Protein AF-A0A6L2NQV6-F1 (afdb_monomer_lite)

pLDDT: mean 78.34, std 27.39, range [23.05, 98.25]

Secondary structure (DSSP, 8-state):
-------------PPPPPPP----------TTSTTS-STTSB------SHHHHHHHHHHHHHHHTT--SEEEEEEEETTEEEEEEEEEBS-SS--PBP-TT-----GGGHHHHHHHHHHHHHHTTS--TTS-GGGT-GGGGTTTTTT--

InterPro domains:
  IPR001466 Beta-lactamase-related [PF00144] (57-148)
  IPR012338 Beta-lactamase/transpeptidase-like [G3DSA:3.40.710.10] (53-149)
  IPR012338 Beta-lactamase/transpeptidase-like [SSF56601] (48-148)
  IPR052907 Beta-lactamase/esterase domain-containing protein [PTHR43319] (39-149)

Radius of gyration: 30.97 Å; chains: 1; b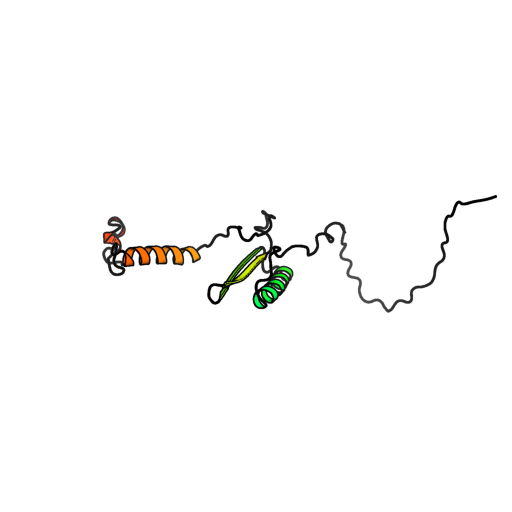ounding box: 79×47×85 Å

Foldseek 3Di:
DDDDDDDDDDDDDDDDDDDDDDDDDDDDPDPPVCVVPDPPQKDDDDQQAPVQVVVVVVVVVCVVVVNDAWDFDWDDDPNDTNHTITGHAPDPVGRHGTDSPDDDPPPCVCVVVVVVVVVVCVVVVVDPPQDQPCVVVVVCCPPPRVRHD

Sequence (149 aa):
MSDGQLPRNQHKLYLTAPKKDKLVNIEYSNMSDEVVSNAKWVYDNPINSDVDAKLRSFLVELRNDEKILGIQVAAYKDGKVIIDTAAGVLGKDDRRPVQPSSLFPLFSVTKGVTAGMVHWLADKGKLKLDENVANFWPEFGTNGKEQVK

Organism: Tanacetum cinerariifolium (NCBI:txid118510)

Structure (mmCIF, N/CA/C/O backbone):
data_AF-A0A6L2NQV6-F1
#
_entry.id   AF-A0A6L2NQV6-F1
#
loop_
_atom_site.group_PDB
_atom_site.id
_atom_site.type_symbol
_atom_site.label_atom_id
_atom_site.label_alt_id
_atom_site.label_comp_id
_atom_site.label_asym_id
_atom_site.label_entity_id
_atom_site.label_seq_id
_atom_site.pdbx_PDB_ins_code
_atom_site.Cartn_x
_atom_site.Cartn_y
_atom_site.Cartn_z
_atom_site.occupancy
_atom_site.B_iso_or_equiv
_atom_site.auth_seq_id
_atom_site.auth_comp_id
_atom_site.auth_asym_id
_atom_site.auth_atom_id
_atom_site.pdbx_PDB_model_num
ATOM 1 N N . MET A 1 1 ? 58.619 -20.917 -53.903 1.00 42.69 1 MET A N 1
ATOM 2 C CA . MET A 1 1 ? 57.319 -21.310 -53.319 1.00 42.69 1 MET A CA 1
ATOM 3 C C . MET A 1 1 ? 57.459 -21.061 -51.817 1.00 42.69 1 MET A C 1
ATOM 5 O O . MET A 1 1 ? 58.050 -21.892 -51.154 1.00 42.69 1 MET A O 1
ATOM 9 N N . SER A 1 2 ? 57.336 -19.847 -51.268 1.00 33.19 2 SER A N 1
ATOM 10 C CA . SER A 1 2 ? 56.223 -18.875 -51.245 1.00 33.19 2 SER A CA 1
ATOM 11 C C . SER A 1 2 ? 54.905 -19.483 -50.782 1.00 33.19 2 SER A C 1
ATOM 13 O O . SER A 1 2 ? 54.260 -20.129 -51.597 1.00 33.19 2 SER A O 1
ATOM 15 N N . ASP A 1 3 ? 54.564 -19.297 -49.504 1.00 34.28 3 ASP A N 1
ATOM 16 C CA . ASP A 1 3 ? 53.345 -18.625 -49.000 1.00 34.28 3 ASP A CA 1
ATOM 17 C C . ASP A 1 3 ? 53.304 -18.767 -47.462 1.00 34.28 3 ASP A C 1
ATOM 19 O O . ASP A 1 3 ? 53.755 -19.772 -46.928 1.00 34.28 3 ASP A O 1
ATOM 23 N N . GLY A 1 4 ? 52.819 -17.834 -46.647 1.00 34.41 4 GLY A N 1
ATOM 24 C CA . GLY A 1 4 ? 52.232 -16.531 -46.913 1.00 34.41 4 GLY A CA 1
ATOM 25 C C . GLY A 1 4 ? 52.190 -15.766 -45.587 1.00 34.41 4 GLY A C 1
ATOM 26 O O . GLY A 1 4 ? 51.616 -16.221 -44.599 1.00 34.41 4 GLY A O 1
ATOM 27 N N . GLN A 1 5 ? 52.849 -14.613 -45.555 1.00 35.22 5 GLN A N 1
ATOM 28 C CA . GLN A 1 5 ? 52.854 -13.677 -44.438 1.00 35.22 5 GLN A CA 1
ATOM 29 C C . GLN A 1 5 ? 52.283 -12.374 -44.995 1.00 35.22 5 GLN A C 1
ATOM 31 O O . GLN A 1 5 ? 52.914 -11.734 -45.830 1.00 35.22 5 GLN A O 1
ATOM 36 N N . LEU A 1 6 ? 51.075 -11.994 -44.582 1.00 37.09 6 LEU A N 1
ATOM 37 C CA . LEU A 1 6 ? 50.494 -10.701 -44.944 1.00 37.09 6 LEU A CA 1
ATOM 38 C C . LEU A 1 6 ? 50.608 -9.747 -43.759 1.00 37.09 6 LEU A C 1
ATOM 40 O O . LEU A 1 6 ? 50.101 -10.045 -42.675 1.00 37.09 6 LEU A O 1
ATOM 44 N N . PRO A 1 7 ? 51.203 -8.563 -43.971 1.00 41.94 7 PRO A N 1
ATOM 45 C CA . PRO A 1 7 ? 50.667 -7.394 -43.300 1.00 41.94 7 PRO A CA 1
ATOM 46 C C . PRO A 1 7 ? 50.564 -6.146 -44.191 1.00 41.94 7 PRO A C 1
ATOM 48 O O . PRO A 1 7 ? 51.407 -5.870 -45.035 1.00 41.94 7 PRO A O 1
ATOM 51 N N . ARG A 1 8 ? 49.565 -5.334 -43.814 1.00 32.25 8 ARG A N 1
ATOM 52 C CA . ARG A 1 8 ? 49.466 -3.867 -43.926 1.00 32.25 8 ARG A CA 1
ATOM 53 C C . ARG A 1 8 ? 49.362 -3.252 -45.325 1.00 32.25 8 ARG A C 1
ATOM 55 O O . ARG A 1 8 ? 50.361 -2.916 -45.942 1.00 32.25 8 ARG A O 1
ATOM 62 N N . ASN A 1 9 ? 48.135 -2.855 -45.661 1.00 31.17 9 ASN A N 1
ATOM 63 C CA . ASN A 1 9 ? 47.888 -1.646 -46.445 1.00 31.17 9 ASN A CA 1
ATOM 64 C C . ASN A 1 9 ? 47.305 -0.555 -45.534 1.00 31.17 9 ASN A C 1
ATOM 66 O O . ASN A 1 9 ? 46.203 -0.689 -45.006 1.00 31.17 9 ASN A O 1
ATOM 70 N N . GLN A 1 10 ? 48.056 0.533 -45.359 1.00 41.41 10 GLN A N 1
ATOM 71 C CA . GLN A 1 10 ? 47.485 1.866 -45.156 1.00 41.41 10 GLN A CA 1
ATOM 72 C C . GLN A 1 10 ? 47.113 2.415 -46.539 1.00 41.41 10 GLN A C 1
ATOM 74 O O . GLN A 1 10 ? 47.838 2.116 -47.473 1.00 41.41 10 GLN A O 1
ATOM 79 N N . HIS A 1 11 ? 46.047 3.214 -46.671 1.00 30.39 11 HIS A N 1
ATOM 80 C CA . HIS A 1 11 ? 46.049 4.510 -47.377 1.00 30.39 11 HIS A CA 1
ATOM 81 C C . HIS A 1 11 ? 44.683 5.220 -47.236 1.00 30.39 11 HIS A C 1
ATOM 83 O O . HIS A 1 11 ? 43.620 4.613 -47.317 1.00 30.39 11 HIS A O 1
ATOM 89 N N . LYS A 1 12 ? 44.774 6.527 -46.957 1.00 36.50 12 LYS A N 1
ATOM 90 C CA . LYS A 1 12 ? 43.736 7.535 -46.662 1.00 36.50 12 LYS A CA 1
ATOM 91 C C . LYS A 1 12 ? 42.755 7.782 -47.815 1.00 36.50 12 LYS A C 1
ATOM 93 O O . LYS A 1 12 ? 43.201 7.829 -48.952 1.00 36.50 12 LYS A O 1
ATOM 98 N N . LEU A 1 13 ? 41.516 8.185 -47.505 1.00 26.69 13 LEU A N 1
ATOM 99 C CA . LEU A 1 13 ? 40.764 9.167 -48.305 1.00 26.69 13 LEU A CA 1
ATOM 100 C C . LEU A 1 13 ? 39.681 9.878 -47.462 1.00 26.69 13 LEU A C 1
ATOM 102 O O . LEU A 1 13 ? 39.339 9.436 -46.372 1.00 26.69 13 LEU A O 1
ATOM 106 N N . TYR A 1 14 ? 39.269 11.055 -47.925 1.00 26.72 14 TYR A N 1
ATOM 107 C CA . TYR A 1 14 ? 39.026 12.270 -47.145 1.00 26.72 14 TYR A CA 1
ATOM 108 C C . TYR A 1 14 ? 37.601 12.437 -46.591 1.00 26.72 14 TYR A C 1
ATOM 110 O O . TYR A 1 14 ? 36.617 12.091 -47.235 1.00 26.72 14 TYR A O 1
ATOM 118 N N . LEU A 1 15 ? 37.520 13.075 -45.418 1.00 26.84 15 LEU A N 1
ATOM 119 C CA . LEU A 1 15 ? 36.306 13.614 -44.804 1.00 26.84 15 LEU A CA 1
ATOM 120 C C . LEU A 1 15 ? 35.864 14.903 -45.518 1.00 26.84 15 LEU A C 1
ATOM 122 O O . LEU A 1 15 ? 36.661 15.830 -45.672 1.00 26.84 15 LEU A O 1
ATOM 126 N N . THR A 1 16 ? 34.577 15.009 -45.850 1.00 26.98 16 THR A N 1
ATOM 127 C CA . THR A 1 16 ? 33.893 16.297 -46.032 1.00 26.98 16 THR A CA 1
ATOM 128 C C . THR A 1 16 ? 33.087 16.579 -44.768 1.00 26.98 16 THR A C 1
ATOM 130 O O . THR A 1 16 ? 32.179 15.829 -44.424 1.00 26.98 16 THR A O 1
ATOM 133 N N . ALA A 1 17 ? 33.442 17.649 -44.059 1.00 31.31 17 ALA A N 1
ATOM 134 C CA . ALA A 1 17 ? 32.722 18.135 -42.886 1.00 31.31 17 ALA A CA 1
ATOM 135 C C . ALA A 1 17 ? 31.625 19.136 -43.290 1.00 31.31 17 ALA A C 1
ATOM 137 O O . ALA A 1 17 ? 31.888 19.992 -44.139 1.00 31.31 17 ALA A O 1
ATOM 138 N N . PRO A 1 18 ? 30.458 19.156 -42.624 1.00 28.97 18 PRO A N 1
ATOM 139 C CA . PRO A 1 18 ? 29.723 20.385 -42.399 1.00 28.97 18 PRO A CA 1
ATOM 140 C C . PRO A 1 18 ? 30.150 21.055 -41.081 1.00 28.97 18 PRO A C 1
ATOM 142 O O . PRO A 1 18 ? 30.705 20.443 -40.172 1.00 28.97 18 PRO A O 1
ATOM 145 N N . LYS A 1 19 ? 29.936 22.370 -41.068 1.00 32.19 19 LYS A N 1
ATOM 146 C CA . LYS A 1 19 ? 30.465 23.412 -40.181 1.00 32.19 19 LYS A CA 1
ATOM 147 C C . LYS A 1 19 ? 30.342 23.169 -38.670 1.00 32.19 19 LYS A C 1
ATOM 149 O O . LYS A 1 19 ? 29.340 22.675 -38.169 1.00 32.19 19 LYS A O 1
ATOM 154 N N . LYS A 1 20 ? 31.374 23.673 -37.980 1.00 34.72 20 LYS A N 1
ATOM 155 C CA . LYS A 1 20 ? 31.441 23.995 -36.549 1.00 34.72 20 LYS A CA 1
ATOM 156 C C . LYS A 1 20 ? 30.230 24.818 -36.108 1.00 34.72 20 LYS A C 1
ATOM 158 O O . LYS A 1 20 ? 29.960 25.827 -36.747 1.00 34.72 20 LYS A O 1
ATOM 163 N N . ASP A 1 21 ? 29.665 24.481 -34.953 1.00 32.28 21 ASP A N 1
ATOM 164 C CA . ASP A 1 21 ? 29.328 25.484 -33.945 1.00 32.28 21 ASP A CA 1
ATOM 165 C C . ASP A 1 21 ? 29.376 24.895 -32.524 1.00 32.28 21 ASP A C 1
ATOM 167 O O . ASP A 1 21 ? 28.774 23.870 -32.229 1.00 32.28 21 ASP A O 1
ATOM 171 N N . LYS A 1 22 ? 30.147 25.596 -31.680 1.00 29.97 22 LYS A N 1
ATOM 172 C CA . LYS A 1 22 ? 30.272 25.548 -30.210 1.00 29.97 22 LYS A CA 1
ATOM 173 C C . LYS A 1 22 ? 30.606 24.207 -29.538 1.00 29.97 22 LYS A C 1
ATOM 175 O O . LYS A 1 22 ? 29.75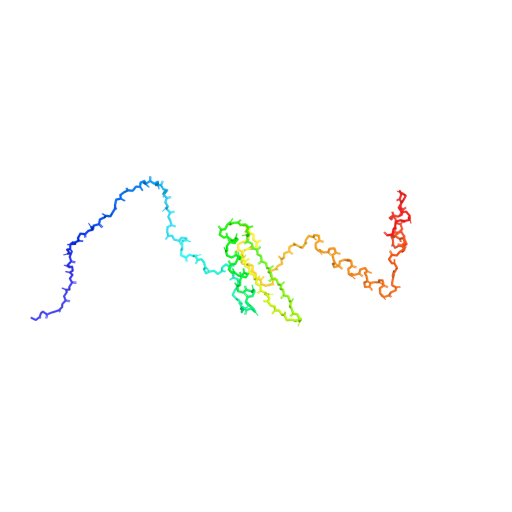0 23.425 -29.150 1.00 29.97 22 LYS A O 1
ATOM 180 N N . LEU A 1 23 ? 31.902 24.061 -29.260 1.00 24.70 23 LEU A N 1
ATOM 181 C CA . LEU A 1 23 ? 32.439 23.187 -28.221 1.00 24.70 23 LEU A CA 1
ATOM 182 C C . LEU A 1 23 ? 32.006 23.704 -26.840 1.00 24.70 23 LEU A C 1
ATOM 184 O O . LEU A 1 23 ? 32.357 24.822 -26.463 1.00 24.70 23 LEU A O 1
ATOM 188 N N . VAL A 1 24 ? 31.306 22.870 -26.077 1.00 28.41 24 VAL A N 1
ATOM 189 C CA . VAL A 1 24 ? 31.365 22.894 -24.613 1.00 28.41 24 VAL A CA 1
ATOM 190 C C . VAL A 1 24 ? 32.014 21.572 -24.226 1.00 28.41 24 VAL A C 1
ATOM 192 O O . VAL A 1 24 ? 31.409 20.514 -24.375 1.00 28.41 24 VAL A O 1
ATOM 195 N N . ASN A 1 25 ? 33.286 21.625 -23.833 1.00 23.05 25 ASN A N 1
ATOM 196 C CA . ASN A 1 25 ? 34.012 20.460 -23.343 1.00 23.05 25 ASN A CA 1
ATOM 197 C C . ASN A 1 25 ? 33.484 20.130 -21.945 1.00 23.05 25 ASN A C 1
ATOM 199 O O . ASN A 1 25 ? 33.784 20.845 -20.992 1.00 23.05 25 ASN A O 1
ATOM 203 N N . ILE A 1 26 ? 32.709 19.058 -21.829 1.00 30.69 26 ILE A N 1
ATOM 204 C CA . ILE A 1 26 ? 32.564 18.334 -20.569 1.00 30.69 26 ILE A CA 1
ATOM 205 C C . ILE A 1 26 ? 33.446 17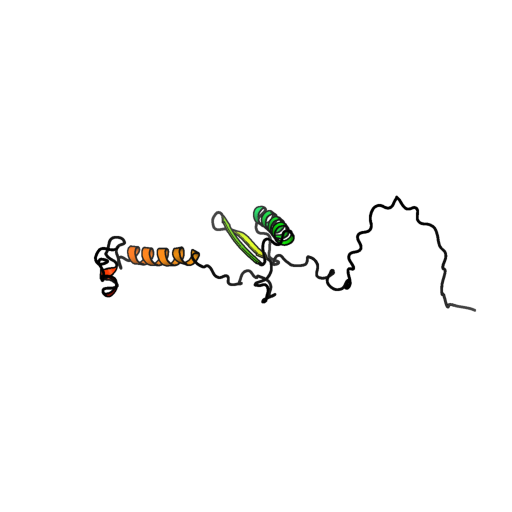.100 -20.730 1.00 30.69 26 ILE A C 1
ATOM 207 O O . ILE A 1 26 ? 33.239 16.294 -21.637 1.00 30.69 26 ILE A O 1
ATOM 211 N N . GLU A 1 27 ? 34.498 17.011 -19.923 1.00 23.95 27 GLU A N 1
ATOM 212 C CA . GLU A 1 27 ? 35.350 15.828 -19.859 1.00 23.95 27 GLU A CA 1
ATOM 213 C C . GLU A 1 27 ? 34.517 14.651 -19.332 1.00 23.95 27 GLU A C 1
ATOM 215 O O . GLU A 1 27 ? 34.158 14.612 -18.158 1.00 23.95 27 GLU A O 1
ATOM 220 N N . TYR A 1 28 ? 34.197 13.695 -20.204 1.00 28.19 28 TYR A N 1
ATOM 221 C CA . TYR A 1 28 ? 33.614 12.410 -19.823 1.00 28.19 28 TYR A CA 1
ATOM 222 C C . TYR A 1 28 ? 34.736 11.376 -19.749 1.00 28.19 28 TYR A C 1
ATOM 224 O O . TYR A 1 28 ? 35.066 10.711 -20.731 1.00 28.19 28 TYR A O 1
ATOM 232 N N . SER A 1 29 ? 35.371 11.270 -18.584 1.00 29.52 29 SER A N 1
ATOM 233 C CA . SER A 1 29 ? 36.251 10.149 -18.273 1.00 29.52 29 SER A CA 1
ATOM 234 C C . SER A 1 29 ? 35.429 8.986 -17.700 1.00 29.52 29 SER A C 1
ATOM 236 O O . SER A 1 29 ? 34.778 9.124 -16.669 1.00 29.52 29 SER A O 1
ATOM 238 N N . ASN A 1 30 ? 35.528 7.840 -18.392 1.00 31.23 30 ASN A N 1
ATOM 239 C CA . ASN A 1 30 ? 35.137 6.462 -18.028 1.00 31.23 30 ASN A CA 1
ATOM 240 C C . ASN A 1 30 ? 33.912 5.865 -18.758 1.00 31.23 30 ASN A C 1
ATOM 242 O O . ASN A 1 30 ? 32.875 5.553 -18.180 1.00 31.23 30 ASN A O 1
ATOM 246 N N . MET A 1 31 ? 34.117 5.578 -20.050 1.00 31.03 31 MET A N 1
ATOM 247 C CA . MET A 1 31 ? 33.296 4.725 -20.932 1.00 31.03 31 MET A CA 1
ATOM 248 C C . MET A 1 31 ? 33.362 3.217 -20.581 1.00 31.03 31 MET A C 1
ATOM 250 O O . MET A 1 31 ? 33.585 2.371 -21.446 1.00 31.03 31 MET A O 1
ATOM 254 N N . SER A 1 32 ? 33.151 2.864 -19.310 1.00 32.62 32 SER A N 1
ATOM 255 C CA . SER A 1 32 ? 32.854 1.484 -18.872 1.00 32.62 32 SER A CA 1
ATOM 256 C C . SER A 1 32 ? 31.515 1.348 -18.138 1.00 32.62 32 SER A C 1
ATOM 258 O O . SER A 1 32 ? 31.024 0.232 -17.997 1.00 32.62 32 SER A O 1
ATOM 260 N N . ASP A 1 33 ? 30.881 2.462 -17.755 1.00 37.16 33 ASP A N 1
ATOM 261 C CA . ASP A 1 33 ? 29.597 2.472 -17.032 1.00 37.16 33 ASP A CA 1
ATOM 262 C C . ASP A 1 33 ? 28.371 2.642 -17.959 1.00 37.16 33 ASP A C 1
ATOM 264 O O . ASP A 1 33 ? 27.230 2.441 -17.547 1.00 37.16 33 ASP A O 1
ATOM 268 N N . GLU A 1 34 ? 28.589 2.944 -19.244 1.00 32.84 34 GLU A N 1
ATOM 269 C CA . GLU A 1 34 ? 27.532 3.237 -20.231 1.00 32.84 34 GLU A CA 1
ATOM 270 C C . GLU A 1 34 ? 26.936 1.973 -20.898 1.00 32.84 34 GLU A C 1
ATOM 272 O O . GLU A 1 34 ? 25.873 2.012 -21.520 1.00 32.84 34 GLU A O 1
ATOM 277 N N . VAL A 1 35 ? 27.574 0.808 -20.722 1.00 35.97 35 VAL A N 1
ATOM 278 C CA . VAL A 1 35 ? 27.112 -0.486 -21.273 1.00 35.97 35 VAL A CA 1
ATOM 279 C C . VAL A 1 35 ? 26.227 -1.269 -20.283 1.00 35.97 35 VAL A C 1
ATOM 281 O O . VAL A 1 35 ? 25.541 -2.204 -20.683 1.00 35.97 35 VAL A O 1
ATOM 284 N N . VAL A 1 36 ? 26.090 -0.820 -19.025 1.00 40.88 36 VAL A N 1
ATOM 285 C CA . VAL A 1 36 ? 25.004 -1.263 -18.111 1.00 40.88 36 VAL A CA 1
ATOM 286 C C . VAL A 1 36 ? 23.717 -0.448 -18.369 1.00 40.88 36 VAL A C 1
ATOM 288 O O . VAL A 1 36 ? 22.909 -0.182 -17.478 1.00 40.88 36 VAL A O 1
ATOM 291 N N . SER A 1 37 ? 23.525 0.011 -19.609 1.00 40.91 37 SER A N 1
ATOM 292 C CA . SER A 1 37 ? 22.379 0.811 -20.022 1.00 40.91 37 SER A CA 1
ATOM 293 C C . SER A 1 37 ? 21.136 -0.056 -20.239 1.00 40.91 37 SER A C 1
ATOM 295 O O . SER A 1 37 ? 21.151 -1.072 -20.926 1.00 40.91 37 SER A O 1
ATOM 297 N N . ASN A 1 38 ? 20.022 0.383 -19.649 1.00 43.19 38 ASN A N 1
ATOM 298 C CA . ASN A 1 38 ? 18.632 0.073 -20.021 1.00 43.19 38 ASN A CA 1
ATOM 299 C C . ASN A 1 38 ? 18.126 -1.387 -19.985 1.00 43.19 38 ASN A C 1
ATOM 301 O O . ASN A 1 38 ? 16.914 -1.586 -20.007 1.00 43.19 38 ASN A O 1
ATOM 305 N N . ALA A 1 39 ? 18.978 -2.392 -19.811 1.00 44.94 39 ALA A N 1
ATOM 306 C CA . ALA A 1 39 ? 18.593 -3.759 -19.467 1.00 44.94 39 ALA A CA 1
ATOM 307 C C . ALA A 1 39 ? 18.777 -3.932 -17.949 1.00 44.94 39 ALA A C 1
ATOM 309 O O . ALA A 1 39 ? 19.856 -4.264 -17.484 1.00 44.94 39 ALA A O 1
ATOM 310 N N . LYS A 1 40 ? 17.837 -3.624 -17.054 1.00 64.06 40 LYS A N 1
ATOM 311 C CA . LYS A 1 40 ? 16.504 -4.220 -16.916 1.00 64.06 40 LYS A CA 1
ATOM 312 C C . LYS A 1 40 ? 15.784 -3.439 -15.799 1.00 64.06 40 LYS A C 1
ATOM 314 O O . LYS A 1 40 ? 15.596 -3.945 -14.698 1.00 64.06 40 LYS A O 1
ATOM 319 N N . TRP A 1 41 ? 15.540 -2.140 -16.017 1.00 81.88 41 TRP A N 1
ATOM 320 C CA . TRP A 1 41 ? 14.990 -1.264 -14.965 1.00 81.88 41 TRP A CA 1
ATOM 321 C C . TRP A 1 41 ? 13.551 -1.648 -14.600 1.00 81.88 41 TRP A C 1
ATOM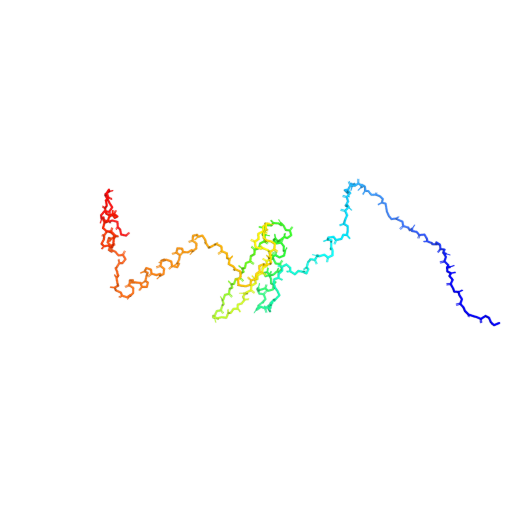 323 O O . TRP A 1 41 ? 13.164 -1.525 -13.446 1.00 81.88 41 TRP A O 1
ATOM 333 N N . VAL A 1 42 ? 12.788 -2.174 -15.558 1.00 89.19 42 VAL A N 1
ATOM 334 C CA . VAL A 1 42 ? 11.515 -2.853 -15.303 1.00 89.19 42 VAL A CA 1
ATOM 335 C C . VAL A 1 42 ? 11.793 -4.339 -15.079 1.00 89.19 42 VAL A C 1
ATOM 337 O O . VAL A 1 42 ? 12.534 -4.954 -15.849 1.00 89.19 42 VAL A O 1
ATOM 340 N N . TYR A 1 43 ? 11.199 -4.912 -14.033 1.00 89.88 43 TYR A N 1
ATOM 341 C CA . TYR A 1 43 ? 11.236 -6.343 -13.770 1.00 89.88 43 TYR A CA 1
ATOM 342 C C . TYR A 1 43 ? 10.613 -7.108 -14.944 1.00 89.88 43 TYR A C 1
ATOM 344 O O . TYR A 1 43 ? 9.621 -6.695 -15.543 1.00 89.88 43 TYR A O 1
ATOM 352 N N . ASP A 1 44 ? 11.226 -8.230 -15.288 1.00 88.06 44 ASP A N 1
ATOM 353 C CA . ASP A 1 44 ? 10.843 -9.022 -16.450 1.00 88.06 44 ASP A CA 1
ATOM 354 C C . ASP A 1 44 ? 9.815 -10.058 -16.055 1.00 88.06 44 ASP A C 1
ATOM 356 O O . ASP A 1 44 ? 10.104 -11.075 -15.426 1.00 88.06 44 ASP A O 1
ATOM 360 N N . ASN A 1 45 ? 8.589 -9.715 -16.395 1.00 85.06 45 ASN A N 1
ATOM 361 C CA . ASN A 1 45 ? 7.405 -10.515 -16.225 1.00 85.06 45 ASN A CA 1
ATOM 362 C C . ASN A 1 45 ? 6.460 -10.247 -17.407 1.00 85.06 45 ASN A C 1
ATOM 364 O O . ASN A 1 45 ? 6.576 -9.205 -18.064 1.00 85.06 45 ASN A O 1
ATOM 368 N N . PRO A 1 46 ? 5.535 -11.178 -17.695 1.00 90.19 46 PRO A N 1
ATOM 369 C CA . PRO A 1 46 ? 4.621 -11.039 -18.819 1.00 90.19 46 PRO A CA 1
ATOM 370 C C . PRO A 1 46 ? 3.829 -9.732 -18.758 1.00 90.19 46 PRO A C 1
ATOM 372 O O . PRO A 1 46 ? 3.366 -9.323 -17.693 1.00 90.19 46 PRO A O 1
ATOM 375 N N . ILE A 1 47 ? 3.647 -9.102 -19.918 1.00 93.25 47 ILE A N 1
ATOM 376 C CA . ILE A 1 47 ? 2.748 -7.959 -20.051 1.00 93.25 47 ILE A CA 1
ATOM 377 C C . ILE A 1 47 ? 1.312 -8.477 -19.983 1.00 93.25 47 ILE A C 1
ATOM 379 O O . ILE A 1 47 ? 0.902 -9.284 -20.817 1.00 93.25 47 ILE A O 1
ATOM 383 N N . ASN A 1 48 ? 0.546 -7.999 -19.003 1.00 93.81 48 ASN A N 1
ATOM 384 C CA . ASN A 1 48 ? -0.800 -8.520 -18.737 1.00 93.81 48 ASN A CA 1
ATOM 385 C C . ASN A 1 48 ? -1.907 -7.819 -19.547 1.00 93.81 48 ASN A C 1
ATOM 387 O O . ASN A 1 48 ? -3.006 -8.356 -19.690 1.00 93.81 48 ASN A O 1
ATOM 391 N N . SER A 1 49 ? -1.655 -6.612 -20.066 1.00 96.44 49 SER A N 1
ATOM 392 C CA . SER A 1 49 ? -2.616 -5.848 -20.873 1.00 96.44 49 SER A CA 1
ATOM 393 C C . SER A 1 49 ? -1.953 -4.705 -21.654 1.00 96.44 49 SER A C 1
ATOM 395 O O . SER A 1 49 ? -0.827 -4.308 -21.355 1.00 96.44 49 SER A O 1
ATOM 397 N N . ASP A 1 50 ? -2.685 -4.089 -22.587 1.00 96.75 50 ASP A N 1
ATOM 398 C CA . ASP A 1 50 ? -2.248 -2.855 -23.264 1.00 96.75 50 ASP A CA 1
ATOM 399 C C . ASP A 1 50 ? -1.978 -1.702 -22.281 1.00 96.75 50 ASP A C 1
ATOM 401 O O . ASP A 1 50 ? -1.130 -0.844 -22.532 1.00 96.75 50 ASP A O 1
ATOM 405 N N . VAL A 1 51 ? -2.702 -1.658 -21.156 1.00 97.25 51 VAL A N 1
ATOM 406 C CA . VAL A 1 51 ? -2.487 -0.647 -20.110 1.00 97.25 51 VAL A CA 1
ATOM 407 C C . VAL A 1 51 ? -1.183 -0.924 -19.367 1.00 97.25 51 VAL A C 1
ATOM 409 O O . VAL A 1 51 ? -0.458 0.020 -19.069 1.00 97.25 51 VAL A O 1
ATOM 412 N N . ASP A 1 52 ? -0.845 -2.193 -19.130 1.00 96.38 52 ASP A N 1
ATOM 413 C CA . ASP A 1 52 ? 0.448 -2.576 -18.555 1.00 96.38 52 ASP A CA 1
ATOM 414 C C . ASP A 1 52 ? 1.609 -2.185 -19.479 1.00 96.38 52 ASP A C 1
ATOM 416 O O . ASP A 1 52 ? 2.575 -1.570 -19.033 1.00 96.38 52 ASP A O 1
ATOM 420 N N . ALA A 1 53 ? 1.485 -2.427 -20.789 1.00 94.31 53 ALA A N 1
ATOM 421 C CA . ALA A 1 53 ? 2.483 -1.987 -21.767 1.00 94.31 53 ALA A CA 1
ATOM 422 C C . ALA A 1 53 ? 2.701 -0.463 -21.728 1.00 94.31 53 ALA A C 1
ATOM 424 O O . ALA A 1 53 ? 3.838 0.002 -21.634 1.00 94.31 53 ALA A O 1
ATOM 425 N N . LYS A 1 54 ? 1.611 0.320 -21.737 1.00 95.62 54 LYS A N 1
ATOM 426 C CA . LYS A 1 54 ? 1.668 1.790 -21.646 1.00 95.62 54 LYS A CA 1
ATOM 427 C C . LYS A 1 54 ? 2.270 2.264 -20.327 1.00 95.62 54 LYS A C 1
ATOM 429 O O . LYS A 1 54 ? 3.072 3.195 -20.326 1.00 95.62 54 LYS A O 1
ATOM 434 N N . LEU A 1 55 ? 1.907 1.621 -19.217 1.00 95.69 55 LEU A N 1
ATOM 435 C CA . LEU A 1 55 ? 2.477 1.921 -17.911 1.00 95.69 55 LEU A CA 1
ATOM 436 C C . LEU A 1 55 ? 3.991 1.712 -17.924 1.00 95.69 55 LEU A C 1
ATOM 438 O O . LEU A 1 55 ? 4.714 2.595 -17.481 1.00 95.69 55 LEU A O 1
ATOM 442 N N . ARG A 1 56 ? 4.486 0.587 -18.448 1.00 94.38 56 ARG A N 1
ATOM 443 C CA . ARG A 1 56 ? 5.931 0.309 -18.502 1.00 94.38 56 ARG A CA 1
ATOM 444 C C . ARG A 1 56 ? 6.693 1.393 -19.262 1.00 94.38 56 ARG A C 1
ATOM 446 O O . ARG A 1 56 ? 7.723 1.845 -18.768 1.00 94.38 56 ARG A O 1
ATOM 453 N N . SER A 1 57 ? 6.175 1.852 -20.404 1.00 92.75 57 SER A N 1
ATOM 454 C CA . SER A 1 57 ? 6.750 2.990 -21.137 1.00 92.75 57 SER A CA 1
ATOM 455 C C . SER A 1 57 ? 6.764 4.265 -20.290 1.00 92.75 57 SER A C 1
ATOM 457 O O . SER A 1 57 ? 7.803 4.907 -20.168 1.00 92.75 57 SER A O 1
ATOM 459 N N . PHE A 1 58 ? 5.651 4.584 -19.630 1.00 94.75 58 PHE A N 1
ATOM 460 C CA . PHE A 1 58 ? 5.549 5.765 -18.772 1.00 94.75 58 PHE A CA 1
ATOM 461 C C . PHE A 1 58 ? 6.483 5.710 -17.550 1.00 94.75 58 PHE A C 1
ATOM 463 O O . PHE A 1 58 ? 7.073 6.715 -17.164 1.00 94.75 58 PHE A O 1
ATOM 470 N N . LEU A 1 59 ? 6.676 4.537 -16.944 1.00 93.31 59 LEU A N 1
ATOM 471 C CA . LEU A 1 59 ? 7.612 4.375 -15.832 1.00 93.31 59 LEU A CA 1
ATOM 472 C C . LEU A 1 59 ? 9.059 4.652 -16.273 1.00 93.31 59 LEU A C 1
ATOM 474 O O . LEU A 1 59 ? 9.817 5.262 -15.521 1.00 93.31 59 LEU A O 1
ATOM 478 N N . VAL A 1 60 ? 9.434 4.254 -17.495 1.00 91.12 60 VAL A N 1
ATOM 479 C CA . VAL A 1 60 ? 10.747 4.585 -18.073 1.00 91.12 60 VAL A CA 1
ATOM 480 C C . VAL A 1 60 ? 10.900 6.097 -18.265 1.00 91.12 60 VAL A C 1
ATOM 482 O O . VAL A 1 60 ? 11.961 6.634 -17.958 1.00 91.12 60 VAL A O 1
ATOM 485 N N . GLU A 1 61 ? 9.851 6.801 -18.698 1.00 91.69 61 GLU A N 1
ATOM 486 C CA . GLU A 1 61 ? 9.857 8.271 -18.781 1.00 91.69 61 GLU A CA 1
ATOM 487 C C . GLU A 1 61 ? 10.056 8.913 -17.399 1.00 91.69 61 GLU A C 1
ATOM 489 O O . GLU A 1 61 ? 10.959 9.729 -17.223 1.00 91.69 61 GLU A O 1
ATOM 494 N N . LEU A 1 62 ? 9.293 8.488 -16.385 1.00 93.50 62 LEU A N 1
ATOM 495 C CA . LEU A 1 62 ? 9.434 8.997 -15.014 1.00 93.50 62 LEU A CA 1
ATOM 496 C C . LEU A 1 62 ? 10.829 8.751 -14.427 1.00 93.50 62 LEU A C 1
ATOM 498 O O . LEU A 1 62 ? 11.323 9.571 -13.652 1.00 93.50 62 LEU A O 1
ATOM 502 N N . ARG A 1 63 ? 11.460 7.625 -14.775 1.00 91.12 63 ARG A N 1
ATOM 503 C CA . ARG A 1 63 ? 12.849 7.333 -14.406 1.00 91.12 63 ARG A CA 1
ATOM 504 C C . ARG A 1 63 ? 13.819 8.294 -15.084 1.00 91.12 63 ARG A C 1
ATOM 506 O O . ARG A 1 63 ? 14.724 8.780 -14.417 1.00 91.12 63 ARG A O 1
ATOM 513 N N . ASN A 1 64 ? 13.663 8.530 -16.386 1.00 90.12 64 ASN A N 1
ATOM 514 C CA . ASN A 1 64 ? 14.549 9.421 -17.139 1.00 90.12 64 ASN A CA 1
ATOM 515 C C . ASN A 1 64 ? 14.465 10.867 -16.626 1.00 90.12 64 ASN A C 1
ATOM 517 O O . ASN A 1 64 ? 15.467 11.572 -16.632 1.00 90.12 64 ASN A O 1
ATOM 521 N N . ASP A 1 65 ? 13.300 11.261 -16.108 1.00 92.75 65 ASP A N 1
ATOM 522 C CA . ASP A 1 65 ? 13.080 12.527 -15.404 1.00 92.75 65 ASP A CA 1
ATOM 523 C C . ASP A 1 65 ? 13.548 12.512 -13.929 1.00 92.75 65 ASP A C 1
ATOM 525 O O . ASP A 1 65 ? 13.306 13.471 -13.197 1.00 92.75 65 ASP A O 1
ATOM 529 N N . GLU A 1 66 ? 14.143 11.411 -13.455 1.00 89.88 66 GLU A N 1
ATOM 530 C CA . GLU A 1 66 ? 14.580 11.183 -12.067 1.00 89.88 66 GLU A CA 1
ATOM 531 C C . GLU A 1 66 ? 13.473 11.357 -11.003 1.00 89.88 66 GLU A C 1
ATOM 533 O O . GLU A 1 66 ? 13.740 11.575 -9.820 1.00 89.88 66 GLU A O 1
ATOM 538 N N . LYS A 1 67 ? 12.201 11.220 -11.397 1.00 94.12 67 LYS A N 1
ATOM 539 C CA . LYS A 1 67 ? 11.038 11.430 -10.513 1.00 94.12 67 LYS A CA 1
ATOM 540 C C . LYS A 1 67 ? 10.764 10.254 -9.581 1.00 94.12 67 LYS A C 1
ATOM 542 O O . LYS A 1 67 ? 10.091 10.425 -8.566 1.00 94.12 67 LYS A O 1
ATOM 547 N N . ILE A 1 68 ? 11.242 9.060 -9.930 1.00 93.44 68 ILE A N 1
ATOM 548 C CA . ILE A 1 68 ? 11.012 7.825 -9.174 1.00 93.44 68 ILE A CA 1
ATOM 549 C C . ILE A 1 68 ? 12.288 6.988 -9.077 1.00 93.44 68 ILE A C 1
ATOM 551 O O . ILE A 1 68 ? 13.061 6.885 -10.026 1.00 93.44 68 ILE A O 1
ATOM 555 N N . LEU A 1 69 ? 12.485 6.357 -7.919 1.00 93.06 69 LEU A N 1
ATOM 556 C CA . LEU A 1 69 ? 13.635 5.490 -7.642 1.00 93.06 69 LEU A CA 1
ATOM 557 C C . LEU A 1 69 ? 13.303 4.003 -7.829 1.00 93.06 69 LEU A C 1
ATOM 559 O O . LEU A 1 69 ? 14.069 3.255 -8.438 1.00 93.06 69 LEU A O 1
ATOM 563 N N . GLY A 1 70 ? 12.145 3.600 -7.313 1.00 94.31 70 GLY A N 1
ATOM 564 C CA . GLY A 1 70 ? 11.614 2.248 -7.376 1.00 94.31 70 GLY A CA 1
ATOM 565 C C . GLY A 1 70 ? 10.114 2.258 -7.108 1.00 94.31 70 GLY A C 1
ATOM 566 O O . GLY A 1 70 ? 9.617 3.114 -6.374 1.00 94.31 70 GLY A O 1
ATOM 567 N N . ILE A 1 71 ? 9.388 1.350 -7.750 1.00 96.06 71 ILE A N 1
ATOM 568 C CA . ILE A 1 71 ? 7.927 1.307 -7.729 1.00 96.06 71 ILE A CA 1
ATOM 569 C C . ILE A 1 71 ? 7.418 -0.105 -8.014 1.00 96.06 71 ILE A C 1
ATOM 571 O O . ILE A 1 71 ? 8.024 -0.857 -8.776 1.00 96.06 71 ILE A O 1
ATOM 575 N N . GLN A 1 72 ? 6.265 -0.438 -7.442 1.00 96.00 72 GLN A N 1
ATOM 576 C CA . GLN A 1 72 ? 5.439 -1.563 -7.857 1.00 96.00 72 GLN A CA 1
ATOM 577 C C . GLN A 1 72 ? 4.013 -1.066 -8.091 1.00 96.00 72 GLN A C 1
ATOM 579 O O . GLN A 1 72 ? 3.462 -0.330 -7.273 1.00 96.00 72 GLN A O 1
ATOM 584 N N . VAL A 1 73 ? 3.419 -1.471 -9.209 1.00 96.56 73 VAL A N 1
ATOM 585 C CA . VAL A 1 73 ? 2.039 -1.155 -9.568 1.00 96.56 73 VAL A CA 1
ATOM 586 C C . VAL A 1 73 ? 1.306 -2.458 -9.834 1.00 96.56 73 VAL A C 1
ATOM 588 O O . VAL A 1 73 ? 1.750 -3.266 -10.646 1.00 96.56 73 VAL A O 1
ATOM 591 N N . ALA A 1 74 ? 0.168 -2.640 -9.171 1.00 95.75 74 ALA A N 1
ATOM 592 C CA . ALA A 1 74 ? -0.732 -3.758 -9.403 1.00 95.75 74 ALA A CA 1
ATOM 593 C C . ALA A 1 74 ? -2.151 -3.233 -9.629 1.00 95.75 74 ALA A C 1
ATOM 595 O O . ALA A 1 74 ? -2.614 -2.350 -8.905 1.00 95.75 74 ALA A O 1
ATOM 596 N N . ALA A 1 75 ? -2.848 -3.773 -10.626 1.00 97.06 75 ALA A N 1
ATOM 597 C CA . ALA A 1 75 ? -4.232 -3.421 -10.910 1.00 97.06 75 ALA A CA 1
ATOM 598 C C . ALA A 1 75 ? -5.028 -4.638 -11.371 1.00 97.06 75 ALA A C 1
ATOM 600 O O . ALA A 1 75 ? -4.534 -5.492 -12.114 1.00 97.06 75 ALA A O 1
ATOM 601 N N . TYR A 1 76 ? -6.290 -4.669 -10.952 1.00 97.69 76 TYR A N 1
ATOM 602 C CA . TYR A 1 76 ? -7.236 -5.730 -11.257 1.00 97.69 76 TYR A CA 1
ATOM 603 C C . TYR A 1 76 ? -8.449 -5.155 -11.978 1.00 97.69 76 TYR A C 1
ATOM 605 O O . TYR A 1 76 ? -8.938 -4.080 -11.629 1.00 97.69 76 TYR A O 1
ATOM 613 N N . LYS A 1 77 ? -8.963 -5.900 -12.954 1.00 97.62 77 LYS A N 1
ATOM 614 C CA . LYS A 1 77 ? -10.245 -5.631 -13.605 1.00 97.62 77 LYS A CA 1
ATOM 615 C C . LYS A 1 77 ? -11.005 -6.942 -13.732 1.00 97.62 77 LYS A C 1
ATOM 617 O O . LYS A 1 77 ? -10.454 -7.922 -14.225 1.00 97.62 77 LYS A O 1
ATOM 622 N N . ASP A 1 78 ? -12.245 -6.963 -13.249 1.00 97.06 78 ASP A N 1
ATOM 623 C CA . ASP A 1 78 ? -13.124 -8.139 -13.298 1.00 97.06 78 ASP A CA 1
ATOM 624 C C . ASP A 1 78 ? -12.462 -9.408 -12.718 1.00 97.06 78 ASP A C 1
ATOM 626 O O . ASP A 1 78 ? -12.519 -10.494 -13.292 1.00 97.06 78 ASP A O 1
ATOM 630 N N . GLY A 1 79 ? -11.755 -9.248 -11.591 1.00 96.94 79 GLY A N 1
ATOM 631 C CA . GLY A 1 79 ? -11.036 -10.330 -10.906 1.00 96.94 79 GLY A CA 1
ATOM 632 C C . GLY A 1 79 ? -9.743 -10.795 -11.587 1.00 96.94 79 GLY A C 1
ATOM 633 O O . GLY A 1 79 ? -9.080 -11.691 -11.072 1.00 96.94 79 GLY A O 1
ATOM 634 N N . LYS A 1 80 ? -9.351 -10.196 -12.717 1.00 96.81 80 LYS A N 1
ATOM 635 C CA . LYS A 1 80 ? -8.125 -10.534 -13.450 1.00 96.81 80 LYS A CA 1
ATOM 636 C C . LYS A 1 80 ? -7.044 -9.491 -13.209 1.00 96.81 80 LYS A C 1
ATOM 638 O O . LYS A 1 80 ? -7.326 -8.293 -13.227 1.00 96.81 80 LYS A O 1
ATOM 643 N N . VAL A 1 81 ? -5.809 -9.951 -13.034 1.00 96.62 81 VAL A N 1
ATOM 644 C CA . VAL A 1 81 ? -4.626 -9.084 -13.014 1.00 96.62 81 VAL A CA 1
ATOM 645 C C . VAL A 1 81 ? -4.460 -8.484 -14.405 1.00 96.62 81 VAL A C 1
ATOM 647 O O . VAL A 1 81 ? -4.305 -9.213 -15.380 1.00 96.62 81 VAL A O 1
ATOM 650 N N . ILE A 1 82 ? -4.511 -7.158 -14.497 1.00 97.56 82 ILE A N 1
ATOM 651 C CA . ILE A 1 82 ? -4.267 -6.427 -15.748 1.00 97.56 82 ILE A CA 1
ATOM 652 C C . ILE A 1 82 ? -2.953 -5.654 -15.716 1.00 97.56 82 ILE A C 1
ATOM 654 O O . ILE A 1 82 ? -2.444 -5.304 -16.776 1.00 97.56 82 ILE A O 1
ATOM 658 N N . ILE A 1 83 ? -2.411 -5.397 -14.523 1.00 96.81 83 ILE A N 1
ATOM 659 C CA . ILE A 1 83 ? -1.100 -4.792 -14.288 1.00 96.81 83 ILE A CA 1
ATOM 660 C C . ILE A 1 83 ? -0.487 -5.513 -13.092 1.00 96.81 83 ILE A C 1
ATOM 662 O O . ILE A 1 83 ? -1.137 -5.648 -12.056 1.00 96.81 83 ILE A O 1
ATOM 666 N N . ASP A 1 84 ? 0.760 -5.930 -13.241 1.00 95.56 84 ASP A N 1
ATOM 667 C CA . ASP A 1 84 ? 1.642 -6.350 -12.157 1.00 95.56 84 ASP A CA 1
ATOM 668 C C . ASP A 1 84 ? 3.048 -5.994 -12.628 1.00 95.56 84 ASP A C 1
ATOM 670 O O . ASP A 1 84 ? 3.648 -6.739 -13.389 1.00 95.56 84 ASP A O 1
ATOM 674 N N 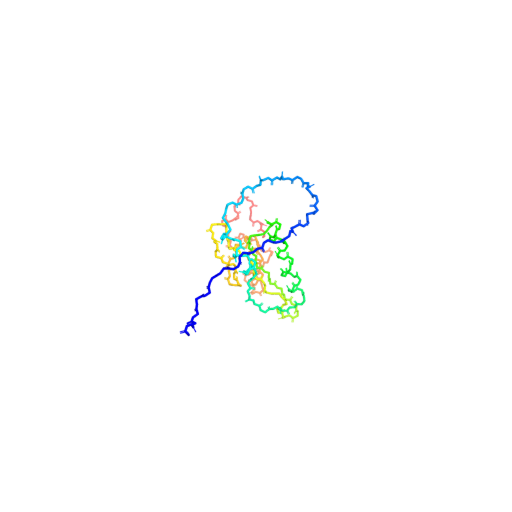. THR A 1 85 ? 3.517 -4.790 -12.320 1.00 95.69 85 THR A N 1
ATOM 675 C CA . THR A 1 85 ? 4.785 -4.265 -12.836 1.00 95.69 85 THR A CA 1
ATOM 676 C C . THR A 1 85 ? 5.606 -3.713 -11.683 1.00 95.69 85 THR A C 1
ATOM 678 O O . THR A 1 85 ? 5.176 -2.802 -10.978 1.00 95.69 85 THR A O 1
ATOM 681 N N . ALA A 1 86 ? 6.812 -4.252 -11.518 1.00 96.25 86 ALA A N 1
ATOM 682 C CA . ALA A 1 86 ? 7.835 -3.754 -10.607 1.00 96.25 86 ALA A CA 1
ATOM 683 C C . ALA A 1 86 ? 8.955 -3.088 -11.414 1.00 96.25 86 ALA A C 1
ATOM 685 O O . ALA A 1 86 ? 9.309 -3.567 -12.491 1.00 96.25 86 ALA A O 1
ATOM 686 N N . ALA A 1 87 ? 9.515 -1.989 -10.916 1.00 95.50 87 ALA A N 1
ATOM 687 C CA . ALA A 1 87 ? 10.615 -1.297 -11.573 1.00 95.50 87 ALA A CA 1
ATOM 688 C C . ALA A 1 87 ? 11.512 -0.547 -10.581 1.00 95.50 87 ALA A C 1
ATOM 690 O O . ALA A 1 87 ? 11.062 -0.101 -9.527 1.00 95.50 87 ALA A O 1
ATOM 691 N N . GLY A 1 88 ? 12.779 -0.371 -10.944 1.00 94.56 88 GLY A N 1
ATOM 692 C CA . GLY A 1 88 ? 13.777 0.389 -10.200 1.00 94.56 88 GLY A CA 1
ATOM 693 C C . GLY A 1 88 ? 14.470 -0.378 -9.082 1.00 94.56 88 GLY A C 1
ATOM 694 O O . GLY A 1 88 ? 14.619 -1.598 -9.145 1.00 94.56 88 GLY A O 1
ATOM 695 N N . VAL A 1 89 ? 14.952 0.360 -8.081 1.00 94.25 89 VAL A N 1
ATOM 696 C CA . VAL A 1 89 ? 15.724 -0.171 -6.942 1.00 94.25 89 VAL A CA 1
ATOM 697 C C . VAL A 1 89 ? 15.086 0.214 -5.609 1.00 94.25 89 VAL A C 1
ATOM 699 O O . VAL A 1 89 ? 14.348 1.195 -5.534 1.00 94.25 89 VAL A O 1
ATOM 702 N N . LEU A 1 90 ? 15.364 -0.554 -4.554 1.00 92.19 90 LEU A N 1
ATOM 703 C CA . LEU A 1 90 ? 14.748 -0.363 -3.234 1.00 92.19 90 LEU A CA 1
ATOM 704 C C . LEU A 1 90 ? 15.165 0.938 -2.536 1.00 92.19 90 LEU A C 1
ATOM 706 O O . LEU A 1 90 ? 14.398 1.484 -1.745 1.00 92.19 90 LEU A O 1
ATOM 710 N N . GLY A 1 91 ? 16.360 1.451 -2.816 1.00 90.44 91 GLY A N 1
ATOM 711 C CA . GLY A 1 91 ? 16.873 2.646 -2.166 1.00 90.44 91 GLY A CA 1
ATOM 712 C C . GLY A 1 91 ? 18.110 3.220 -2.846 1.00 90.44 91 GLY A C 1
ATOM 713 O O . GLY A 1 91 ? 18.678 2.648 -3.776 1.00 90.44 91 GLY A O 1
ATOM 714 N N . LYS A 1 92 ? 18.530 4.400 -2.376 1.00 88.19 92 LYS A N 1
ATOM 715 C CA . LYS A 1 92 ? 19.792 5.013 -2.813 1.00 88.19 92 LYS A CA 1
ATOM 716 C C . LYS A 1 92 ? 20.979 4.204 -2.288 1.00 88.19 92 LYS A C 1
ATOM 718 O O . LYS A 1 92 ? 21.893 3.911 -3.052 1.00 88.19 92 LYS A O 1
ATOM 723 N N . ASP A 1 93 ? 20.883 3.779 -1.030 1.00 90.50 93 ASP A N 1
ATOM 724 C CA . ASP A 1 93 ? 21.889 2.958 -0.350 1.00 90.50 93 ASP A CA 1
ATOM 725 C C . ASP A 1 93 ? 21.657 1.449 -0.553 1.00 90.50 93 ASP A C 1
ATOM 727 O O . ASP A 1 93 ? 22.585 0.653 -0.449 1.00 90.50 93 ASP A O 1
ATOM 731 N N . ASP A 1 94 ? 20.428 1.047 -0.901 1.00 87.19 94 ASP A N 1
ATOM 732 C CA . ASP A 1 94 ? 20.066 -0.333 -1.239 1.00 87.19 94 ASP A CA 1
ATOM 733 C C . ASP A 1 94 ? 19.753 -0.466 -2.732 1.00 87.19 94 ASP A C 1
ATOM 735 O O . ASP A 1 94 ? 18.635 -0.237 -3.197 1.00 87.19 94 ASP A O 1
ATOM 739 N N . ARG A 1 95 ? 20.770 -0.865 -3.494 1.00 89.75 95 ARG A N 1
ATOM 740 C CA . ARG A 1 95 ? 20.700 -0.976 -4.955 1.00 89.75 95 ARG A CA 1
ATOM 741 C C . ARG A 1 95 ? 20.031 -2.262 -5.450 1.00 89.75 95 ARG A C 1
ATOM 743 O O . ARG A 1 95 ? 20.039 -2.504 -6.656 1.00 89.75 95 ARG A O 1
ATOM 750 N N . ARG A 1 96 ? 19.464 -3.100 -4.570 1.00 92.19 96 ARG A N 1
ATOM 751 C CA . ARG A 1 96 ? 18.729 -4.301 -5.000 1.00 92.19 96 ARG A CA 1
ATOM 752 C C . ARG A 1 96 ? 17.529 -3.906 -5.873 1.00 92.19 96 ARG A C 1
ATOM 754 O O . ARG A 1 96 ? 16.861 -2.915 -5.563 1.00 92.19 96 ARG A O 1
ATOM 761 N N . PRO A 1 97 ? 17.230 -4.667 -6.941 1.00 93.19 97 PRO A N 1
ATOM 762 C CA . PRO A 1 97 ? 16.095 -4.375 -7.805 1.00 93.19 97 PRO A CA 1
ATOM 763 C C . PRO A 1 97 ? 14.774 -4.564 -7.057 1.00 93.19 97 PRO A C 1
ATOM 765 O O . PRO A 1 97 ? 14.643 -5.467 -6.223 1.00 93.19 97 PRO A O 1
ATOM 768 N N . VAL A 1 98 ? 13.782 -3.739 -7.394 1.00 94.94 98 VAL A N 1
ATOM 769 C CA . VAL A 1 98 ? 12.398 -3.973 -6.976 1.00 94.94 98 VAL A CA 1
ATOM 770 C C . VAL A 1 98 ? 11.888 -5.228 -7.680 1.00 94.94 98 VAL A C 1
ATOM 772 O O . VAL A 1 98 ? 12.010 -5.384 -8.894 1.00 94.94 98 VAL A O 1
ATOM 775 N N . GLN A 1 99 ? 11.314 -6.127 -6.896 1.00 93.31 99 GLN A N 1
ATOM 776 C CA . GLN A 1 99 ? 10.692 -7.366 -7.338 1.00 93.31 99 GLN A CA 1
ATOM 777 C C . GLN A 1 99 ? 9.204 -7.328 -6.968 1.00 93.31 99 GLN A C 1
ATOM 779 O O . GLN A 1 99 ? 8.833 -6.593 -6.052 1.00 93.31 99 GLN A O 1
ATOM 784 N N . PRO A 1 100 ? 8.342 -8.152 -7.589 1.00 91.62 100 PRO A N 1
ATOM 785 C CA . PRO A 1 100 ? 6.935 -8.257 -7.186 1.00 91.62 100 PRO A CA 1
ATOM 786 C C . PRO A 1 100 ? 6.725 -8.620 -5.703 1.00 91.62 100 PRO A C 1
ATOM 788 O O . PRO A 1 100 ? 5.675 -8.332 -5.135 1.00 91.62 100 PRO A O 1
ATOM 791 N N . SER A 1 101 ? 7.724 -9.242 -5.067 1.00 93.25 101 SER A N 1
ATOM 792 C CA . SER A 1 101 ? 7.736 -9.597 -3.642 1.00 93.25 101 SER A CA 1
ATOM 793 C C . SER A 1 101 ? 8.442 -8.571 -2.743 1.00 93.25 101 SER A C 1
ATOM 795 O O . SER A 1 101 ? 8.651 -8.837 -1.559 1.00 93.25 101 SER A O 1
ATOM 797 N N . SER A 1 102 ? 8.891 -7.439 -3.288 1.00 94.81 102 SER A N 1
ATOM 798 C CA . SER A 1 102 ? 9.538 -6.386 -2.507 1.00 94.81 102 SER A CA 1
ATOM 799 C C . SER A 1 102 ? 8.546 -5.723 -1.556 1.00 94.81 102 SER A C 1
ATOM 801 O O . SER A 1 102 ? 7.411 -5.429 -1.917 1.00 94.81 102 SER A O 1
ATOM 803 N N . LEU A 1 103 ? 8.988 -5.454 -0.328 1.00 94.75 103 LEU A N 1
ATOM 804 C CA . LEU A 1 103 ? 8.167 -4.780 0.672 1.00 94.75 103 LEU A CA 1
ATOM 805 C C . LEU A 1 103 ? 8.410 -3.272 0.637 1.00 94.75 103 LEU A C 1
ATOM 807 O O . LEU A 1 103 ? 9.555 -2.822 0.650 1.00 94.75 103 LEU A O 1
ATOM 811 N N . PHE A 1 104 ? 7.319 -2.508 0.665 1.00 94.44 104 PHE A N 1
ATOM 812 C CA . PHE A 1 104 ? 7.329 -1.054 0.792 1.00 94.44 104 PHE A CA 1
ATOM 813 C C . PHE A 1 104 ? 6.635 -0.630 2.093 1.00 94.44 104 PHE A C 1
ATOM 815 O O . PHE A 1 104 ? 5.634 -1.239 2.483 1.00 94.44 104 PHE A O 1
ATOM 822 N N . PRO A 1 105 ? 7.113 0.428 2.771 1.00 93.88 105 PRO A N 1
ATOM 823 C CA . PRO A 1 105 ? 6.390 1.005 3.895 1.00 93.88 105 PRO A CA 1
ATOM 824 C C . PRO A 1 105 ? 5.070 1.618 3.407 1.00 93.88 105 PRO A C 1
ATOM 826 O O . PRO A 1 105 ? 5.056 2.548 2.606 1.00 93.88 105 PRO A O 1
ATOM 829 N N . LEU A 1 106 ? 3.946 1.110 3.916 1.00 94.31 106 LEU A N 1
ATOM 830 C CA . LEU A 1 106 ? 2.603 1.561 3.525 1.00 94.31 106 LEU A CA 1
ATOM 831 C C . LEU A 1 106 ? 2.149 2.854 4.222 1.00 94.31 106 LEU A C 1
ATOM 833 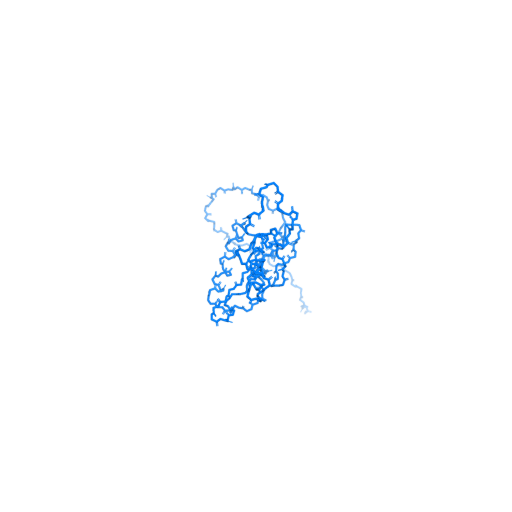O O . LEU A 1 106 ? 1.142 3.448 3.837 1.00 94.31 106 LEU A O 1
ATOM 837 N N . PHE A 1 107 ? 2.869 3.303 5.252 1.00 95.69 107 PHE A N 1
ATOM 838 C CA . PHE A 1 107 ? 2.520 4.483 6.048 1.00 95.69 107 PHE A CA 1
ATOM 839 C C . PHE A 1 107 ? 1.026 4.501 6.432 1.00 95.69 107 PHE A C 1
ATOM 841 O O . PHE A 1 107 ? 0.504 3.545 7.006 1.00 95.69 107 PHE A O 1
ATOM 848 N N . SER A 1 108 ? 0.310 5.585 6.126 1.00 96.69 108 SER A N 1
ATOM 849 C CA . SER A 1 108 ? -1.101 5.737 6.481 1.00 96.69 108 SER A CA 1
ATOM 850 C C . SER A 1 108 ? -2.053 4.824 5.707 1.00 96.69 108 SER A C 1
ATOM 852 O O . SER A 1 108 ? -3.197 4.702 6.139 1.00 96.69 108 SER A O 1
ATOM 854 N N . VAL A 1 109 ? -1.619 4.149 4.636 1.00 96.69 109 VAL A N 1
ATOM 855 C CA . VAL A 1 109 ? -2.466 3.185 3.906 1.00 96.69 109 VAL A CA 1
ATOM 856 C C . VAL A 1 109 ? -2.894 2.029 4.822 1.00 96.69 109 VAL A C 1
ATOM 858 O O . VAL A 1 109 ? -4.010 1.525 4.697 1.00 96.69 109 VAL A O 1
ATOM 861 N N . THR A 1 110 ? -2.093 1.694 5.842 1.00 96.94 110 THR A N 1
ATOM 862 C CA . THR A 1 110 ? -2.428 0.691 6.870 1.00 96.94 110 THR A CA 1
ATOM 863 C C . THR A 1 110 ? -3.753 0.976 7.594 1.00 96.94 110 THR A C 1
ATOM 865 O O . THR A 1 110 ? -4.420 0.041 8.031 1.00 96.94 110 THR A O 1
ATOM 868 N N . LYS A 1 111 ? -4.199 2.242 7.667 1.00 97.44 111 LYS A N 1
ATOM 869 C CA . LYS A 1 111 ? -5.480 2.617 8.297 1.00 97.44 111 LYS A CA 1
ATOM 870 C C . LYS A 1 111 ? -6.682 1.922 7.655 1.00 97.44 111 LYS A C 1
ATOM 872 O O . LYS A 1 111 ? -7.634 1.620 8.364 1.00 97.44 111 LYS A O 1
ATOM 877 N N . GLY A 1 112 ? -6.634 1.636 6.350 1.00 97.06 112 GLY A N 1
ATOM 878 C CA . GLY A 1 112 ? -7.696 0.893 5.668 1.00 97.06 112 GLY A CA 1
ATOM 879 C C . GLY A 1 112 ? -7.828 -0.538 6.194 1.00 97.06 112 GLY A C 1
ATOM 880 O O . GLY A 1 112 ? -8.935 -0.998 6.461 1.00 97.06 112 GLY A O 1
ATOM 881 N N . VAL A 1 113 ? -6.697 -1.211 6.433 1.00 96.81 113 VAL A N 1
ATOM 882 C CA . VAL A 1 113 ? -6.670 -2.555 7.032 1.00 96.81 113 VAL A CA 1
ATOM 883 C C . VAL A 1 113 ? -7.212 -2.510 8.460 1.00 96.81 113 VAL A C 1
ATOM 885 O O . VAL A 1 113 ? -8.103 -3.284 8.796 1.00 96.81 113 VAL A O 1
ATOM 888 N N . THR A 1 114 ? -6.743 -1.563 9.281 1.00 97.25 114 THR A N 1
ATOM 889 C CA . THR A 1 114 ? -7.238 -1.384 10.656 1.00 97.25 114 THR A CA 1
ATOM 890 C C . THR A 1 114 ? -8.743 -1.111 10.687 1.00 97.25 114 THR A C 1
ATOM 892 O O . THR A 1 114 ? -9.463 -1.749 11.450 1.00 97.25 114 THR A O 1
ATOM 895 N N . ALA A 1 115 ? -9.241 -0.219 9.827 1.00 97.50 115 ALA A N 1
ATOM 896 C CA . ALA A 1 115 ? -10.669 0.057 9.713 1.00 97.50 115 ALA A CA 1
ATOM 897 C C . ALA A 1 115 ? -11.454 -1.196 9.296 1.00 97.50 115 ALA A C 1
ATOM 899 O O . ALA A 1 115 ? -12.501 -1.475 9.878 1.00 97.50 115 ALA A O 1
ATOM 900 N N . GLY A 1 116 ? -10.939 -1.982 8.345 1.00 97.94 116 GLY A N 1
ATOM 901 C CA . GLY A 1 116 ? -11.541 -3.252 7.936 1.00 97.94 116 GLY A CA 1
ATOM 902 C C . GLY A 1 116 ? -11.631 -4.263 9.081 1.00 97.94 116 GLY A C 1
ATOM 903 O O . GLY A 1 116 ? -12.668 -4.898 9.255 1.00 97.94 116 GLY A O 1
ATOM 904 N N . MET A 1 117 ? -10.595 -4.364 9.918 1.00 97.88 117 MET A N 1
ATOM 905 C CA . MET A 1 117 ? -10.616 -5.220 11.111 1.00 97.88 117 MET A CA 1
ATOM 906 C C . MET A 1 117 ? -11.680 -4.775 12.123 1.00 97.88 117 MET A C 1
ATOM 908 O O . MET A 1 117 ? -12.393 -5.618 12.663 1.00 97.88 117 MET A O 1
ATOM 912 N N . VAL A 1 118 ? -11.832 -3.465 12.350 1.00 96.81 118 VAL A N 1
ATOM 913 C CA . VAL A 1 118 ? -12.886 -2.923 13.228 1.00 96.81 118 VAL A CA 1
ATOM 914 C C . VAL A 1 118 ? -14.279 -3.242 12.675 1.00 96.81 118 VAL A C 1
ATOM 916 O O . VAL A 1 118 ? -15.134 -3.720 13.417 1.00 96.81 118 VAL A O 1
ATOM 919 N N . HIS A 1 119 ? -14.502 -3.066 11.369 1.00 97.44 119 HIS A N 1
ATOM 920 C CA . HIS A 1 119 ? -15.777 -3.421 10.735 1.00 97.44 119 HIS A CA 1
ATOM 921 C C . HIS A 1 119 ? -16.054 -4.925 10.792 1.00 97.44 119 HIS A C 1
ATOM 923 O O . HIS A 1 119 ? -17.190 -5.328 11.015 1.00 97.44 119 HIS A O 1
ATOM 929 N N . TRP A 1 120 ? -15.025 -5.762 10.647 1.00 98.25 120 TRP A N 1
ATOM 930 C CA . TRP A 1 120 ? -15.161 -7.208 10.803 1.00 98.25 120 TRP A CA 1
ATOM 931 C C . TRP A 1 120 ? -15.578 -7.592 12.229 1.00 98.25 120 TRP A C 1
ATOM 933 O O . TRP A 1 120 ? -16.448 -8.439 12.407 1.00 98.25 120 TRP A O 1
ATOM 943 N N . LEU A 1 121 ? -15.024 -6.941 13.256 1.00 96.94 121 LEU A N 1
ATOM 944 C CA . LEU A 1 121 ? -15.462 -7.144 14.642 1.00 96.94 121 LEU A CA 1
ATOM 945 C C . LEU A 1 121 ? -16.910 -6.688 14.865 1.00 96.94 121 LEU A C 1
ATOM 947 O O . LEU A 1 121 ? -17.658 -7.380 15.561 1.00 96.94 121 LEU A O 1
ATOM 951 N N . ALA A 1 122 ? -17.312 -5.572 14.252 1.00 97.06 122 ALA A N 1
ATOM 952 C CA . ALA A 1 122 ? -18.690 -5.091 14.297 1.00 97.06 122 ALA A CA 1
ATOM 953 C C . ALA A 1 122 ? -19.666 -6.083 13.639 1.00 97.06 122 ALA A C 1
ATOM 955 O O . ALA A 1 122 ? -20.681 -6.432 14.236 1.00 97.06 122 ALA A O 1
ATOM 956 N N . ASP A 1 123 ? -19.321 -6.618 12.463 1.00 97.62 123 ASP A N 1
ATOM 957 C CA . ASP A 1 123 ? -20.093 -7.661 11.767 1.00 97.62 123 ASP A CA 1
ATOM 958 C C . ASP A 1 123 ? -20.242 -8.936 12.616 1.00 97.62 123 ASP A C 1
ATOM 960 O O . ASP A 1 123 ? -21.297 -9.565 12.655 1.00 97.62 123 ASP A O 1
ATOM 964 N N . LYS A 1 124 ? -19.206 -9.287 13.388 1.00 97.81 124 LYS A N 1
ATOM 965 C CA . LYS A 1 124 ? -19.248 -10.402 14.349 1.00 97.81 124 LYS A CA 1
ATOM 966 C C . LYS A 1 124 ? -19.985 -10.086 15.654 1.00 97.81 124 LYS A C 1
ATOM 968 O O . LYS A 1 124 ? -19.990 -10.935 16.548 1.00 97.81 124 LYS A O 1
ATOM 973 N N . GLY A 1 125 ? -20.572 -8.897 15.791 1.00 96.06 125 GLY A N 1
ATOM 974 C CA . GLY A 1 125 ? -21.268 -8.459 17.001 1.00 96.06 125 GLY A CA 1
ATOM 975 C C . GLY A 1 125 ? -20.354 -8.344 18.223 1.00 96.06 125 GLY A C 1
ATOM 976 O O . GLY A 1 125 ? -20.824 -8.477 19.350 1.00 96.06 125 GLY A O 1
ATOM 977 N N . LYS A 1 126 ? -19.041 -8.165 18.019 1.00 96.25 126 LYS A N 1
ATOM 978 C CA . LYS A 1 126 ? -18.051 -8.023 19.103 1.00 96.25 126 LYS A CA 1
ATOM 979 C C . LYS A 1 126 ? -17.945 -6.596 19.634 1.00 96.25 126 LYS A C 1
ATOM 981 O O . LYS A 1 126 ? -17.450 -6.412 20.739 1.00 96.25 126 LYS A O 1
ATOM 986 N N . LEU A 1 127 ? -18.388 -5.626 18.842 1.00 95.00 127 LEU A N 1
ATOM 987 C CA . LEU A 1 127 ? -18.520 -4.216 19.193 1.00 95.00 127 LEU A CA 1
ATOM 988 C C . LEU A 1 127 ? -19.612 -3.585 18.328 1.00 95.00 127 LEU A C 1
ATOM 990 O O . LEU A 1 127 ? -20.018 -4.170 17.319 1.00 95.00 127 LEU A O 1
ATOM 994 N N . LYS A 1 128 ? -20.039 -2.375 18.675 1.00 95.50 128 LYS A N 1
ATOM 995 C CA . LYS A 1 128 ? -20.833 -1.508 17.801 1.00 95.50 128 LYS A CA 1
ATOM 996 C C . LYS A 1 128 ? -20.064 -0.224 17.522 1.00 95.50 128 LYS A C 1
ATOM 998 O O . LYS A 1 128 ? -19.358 0.288 18.380 1.00 95.50 128 LYS A O 1
ATOM 1003 N N . LEU A 1 129 ? -20.212 0.309 16.312 1.00 95.12 129 LEU A N 1
ATOM 1004 C CA . LEU A 1 129 ? -19.486 1.512 15.881 1.00 95.12 129 LEU A CA 1
ATOM 1005 C C . LEU A 1 129 ? -19.929 2.790 16.612 1.00 95.12 129 LEU A C 1
ATOM 1007 O O . LEU A 1 129 ? -19.293 3.827 16.468 1.00 95.12 129 LEU A O 1
ATOM 1011 N N . ASP A 1 130 ? -21.040 2.739 17.346 1.00 95.31 130 ASP A N 1
ATOM 1012 C CA . ASP A 1 130 ? -21.588 3.853 18.111 1.00 95.31 130 ASP A CA 1
ATOM 1013 C C . ASP A 1 130 ? -21.358 3.741 19.626 1.00 95.31 130 ASP A C 1
ATOM 1015 O O . ASP A 1 130 ? -21.818 4.623 20.361 1.00 95.31 130 ASP A O 1
ATOM 1019 N N . GLU A 1 131 ? -20.664 2.689 20.074 1.00 95.88 131 GLU A N 1
ATOM 1020 C CA . GLU A 1 131 ? -20.220 2.510 21.456 1.00 95.88 131 GLU A CA 1
ATOM 1021 C C . GLU A 1 131 ? -19.062 3.451 21.788 1.00 95.88 131 GLU A C 1
ATOM 1023 O O . GLU A 1 131 ? -18.258 3.805 20.933 1.00 95.88 131 GLU A O 1
ATOM 1028 N N . ASN A 1 132 ? -18.954 3.840 23.057 1.00 96.88 132 ASN A N 1
ATOM 1029 C CA . ASN A 1 132 ? -17.850 4.676 23.505 1.00 96.88 132 ASN A CA 1
ATOM 1030 C C . ASN A 1 132 ? -16.556 3.851 23.554 1.00 96.88 132 ASN A C 1
ATOM 1032 O O . ASN A 1 132 ? -16.550 2.738 24.086 1.00 96.88 132 ASN A O 1
ATOM 1036 N N . VAL A 1 133 ? -15.431 4.427 23.122 1.00 96.19 133 VAL A N 1
ATOM 1037 C CA . VAL A 1 133 ? -14.095 3.804 23.207 1.00 96.19 133 VAL A CA 1
ATOM 1038 C C . VAL A 1 133 ? -13.780 3.359 24.638 1.00 96.19 133 VAL A C 1
ATOM 1040 O O . VAL A 1 133 ? -13.195 2.297 24.851 1.00 96.19 133 VAL A O 1
ATOM 1043 N N . ALA A 1 134 ? -14.225 4.135 25.631 1.00 97.38 134 ALA A N 1
ATOM 1044 C CA . ALA A 1 134 ? -14.039 3.843 27.050 1.00 97.38 134 ALA A CA 1
ATOM 1045 C C . ALA A 1 134 ? -14.668 2.508 27.508 1.00 97.38 134 ALA A C 1
ATOM 1047 O O . ALA A 1 134 ? -14.233 1.954 28.513 1.00 97.38 134 ALA A O 1
ATOM 1048 N N . ASN A 1 135 ? -15.630 1.949 26.762 1.00 95.31 135 ASN A N 1
ATOM 1049 C CA . ASN A 1 135 ? -16.188 0.620 27.042 1.00 95.31 135 ASN A CA 1
ATOM 1050 C C . ASN A 1 135 ? -15.159 -0.502 26.810 1.00 95.31 135 ASN A C 1
ATOM 1052 O O . ASN A 1 135 ? -15.247 -1.558 27.432 1.00 95.31 135 ASN A O 1
ATOM 1056 N N . PHE A 1 136 ? -14.187 -0.269 25.922 1.00 94.44 136 PHE A N 1
ATOM 1057 C CA . PHE A 1 136 ? -13.131 -1.220 25.560 1.00 94.44 136 PHE A CA 1
ATOM 1058 C C . PHE A 1 136 ? -11.782 -0.862 26.180 1.00 94.44 136 PHE A C 1
ATOM 1060 O O . PHE A 1 136 ? -10.981 -1.746 26.474 1.00 94.44 136 PHE A O 1
ATOM 1067 N N . TRP A 1 137 ? -11.534 0.433 26.371 1.00 96.75 137 TRP A N 1
ATOM 1068 C CA . TRP A 1 137 ? -10.321 0.965 26.974 1.00 96.75 137 TRP A CA 1
ATOM 1069 C C . TRP A 1 137 ? -10.687 1.964 28.083 1.00 96.75 137 TRP A C 1
ATOM 1071 O O . TRP A 1 137 ? -10.724 3.169 27.832 1.00 96.75 137 TRP A O 1
ATOM 1081 N N . PRO A 1 138 ? -10.964 1.497 29.314 1.00 96.44 138 PRO A N 1
ATOM 1082 C CA . PRO A 1 138 ? -11.453 2.355 30.396 1.00 96.44 138 PRO A CA 1
ATOM 1083 C C . PRO A 1 138 ? -10.552 3.561 30.699 1.00 96.44 138 PRO A C 1
ATOM 1085 O O . PRO A 1 138 ? -11.041 4.670 30.906 1.00 96.44 138 PRO A O 1
ATOM 1088 N N . GLU A 1 139 ? -9.229 3.390 30.652 1.00 97.56 139 GLU A N 1
ATOM 1089 C CA . GLU A 1 139 ? -8.255 4.455 30.920 1.00 97.56 139 GLU A CA 1
ATOM 1090 C C . GLU A 1 139 ? -8.284 5.569 29.858 1.00 97.56 139 GLU A C 1
ATOM 1092 O O . GLU A 1 139 ? -7.920 6.718 30.142 1.00 97.56 139 GLU A O 1
ATOM 1097 N N . PHE A 1 140 ? -8.768 5.271 28.644 1.00 97.12 140 PHE A N 1
ATOM 1098 C CA . PHE A 1 140 ? -8.994 6.280 27.612 1.00 97.12 140 PHE A CA 1
ATOM 1099 C C . PHE A 1 140 ? -10.019 7.324 28.058 1.00 97.12 140 PHE A C 1
ATOM 1101 O O . PHE A 1 140 ? -9.871 8.491 27.703 1.00 97.12 140 PHE A O 1
ATOM 1108 N N . GLY A 1 141 ? -11.002 6.938 28.877 1.00 96.81 141 GLY A N 1
ATOM 1109 C CA . GLY A 1 141 ? -12.117 7.787 29.302 1.00 96.81 141 GLY A CA 1
ATOM 1110 C C . GLY A 1 141 ? -11.734 9.018 30.129 1.00 96.81 141 GLY A C 1
ATOM 1111 O O . GLY A 1 141 ? -12.587 9.837 30.410 1.00 96.81 141 GLY A O 1
ATOM 1112 N N . THR A 1 142 ? -10.473 9.207 30.502 1.00 97.31 142 THR A N 1
ATOM 1113 C CA . THR A 1 142 ? -10.019 10.369 31.286 1.00 97.31 142 THR A CA 1
ATOM 1114 C C . THR A 1 142 ? -10.069 11.697 30.512 1.00 97.31 142 THR A C 1
ATOM 1116 O O . THR A 1 142 ? -10.054 11.717 29.279 1.00 97.31 142 THR A O 1
ATOM 1119 N N . ASN A 1 143 ? -10.032 12.832 31.223 1.00 96.19 143 ASN A N 1
ATOM 1120 C CA . ASN A 1 143 ? -9.962 14.186 30.644 1.00 96.19 143 ASN A CA 1
ATOM 1121 C C . ASN A 1 143 ? -11.111 14.519 29.666 1.00 96.19 143 ASN A C 1
ATOM 1123 O O . ASN A 1 143 ? -10.867 15.138 28.630 1.00 96.19 143 ASN A O 1
ATOM 1127 N N . GLY A 1 144 ? -12.347 14.104 29.968 1.00 95.75 144 GLY A N 1
ATOM 1128 C CA . GLY A 1 144 ? -13.518 14.450 29.154 1.00 95.75 144 GLY A CA 1
ATOM 1129 C C . GLY A 1 144 ? -13.713 13.576 27.908 1.00 95.75 144 GLY A C 1
ATOM 1130 O O . GLY A 1 144 ? -14.402 13.991 26.976 1.00 95.75 144 GLY A O 1
ATOM 1131 N N . LYS A 1 145 ? -13.071 12.398 27.842 1.00 97.62 145 LYS A N 1
ATOM 1132 C CA . LYS A 1 145 ? -13.144 11.471 26.694 1.00 97.62 145 LYS A CA 1
ATOM 1133 C C . LYS A 1 145 ? -14.096 10.290 26.917 1.00 97.62 145 LYS A C 1
ATOM 1135 O O . LYS A 1 145 ? -14.120 9.362 26.114 1.00 97.62 145 LYS A O 1
ATOM 1140 N N . GLU A 1 146 ? -14.900 10.319 27.975 1.00 96.75 146 GLU A N 1
ATOM 1141 C CA . GLU A 1 146 ? -15.815 9.243 28.380 1.00 96.75 146 GLU A CA 1
ATOM 1142 C C . GLU A 1 146 ? -16.882 8.940 27.313 1.00 96.75 146 GLU A C 1
ATOM 1144 O O . GLU A 1 146 ? -17.396 7.824 27.250 1.00 96.75 146 GLU A O 1
ATOM 1149 N N . GLN A 1 147 ? -17.219 9.937 26.484 1.00 95.88 147 GLN A N 1
ATOM 1150 C CA . GLN A 1 147 ? -18.270 9.878 25.457 1.00 95.88 147 GLN A CA 1
ATOM 1151 C C . GLN A 1 147 ? -17.728 9.876 24.018 1.00 95.88 147 GLN A C 1
ATOM 1153 O O . GLN A 1 147 ? -18.487 10.069 23.068 1.00 95.88 147 GLN A O 1
ATOM 1158 N N . VAL A 1 148 ? -16.414 9.705 23.841 1.00 95.75 148 VAL A N 1
ATOM 1159 C CA . VAL A 1 148 ? -15.810 9.559 22.510 1.00 95.75 148 VAL A CA 1
ATOM 1160 C C . VAL A 1 148 ? -16.130 8.165 21.979 1.00 95.75 148 VAL A C 1
ATOM 1162 O O . VAL A 1 148 ? -15.923 7.177 22.685 1.00 95.75 148 VAL A O 1
ATOM 1165 N N . LYS A 1 149 ? -16.619 8.115 20.741 1.00 90.12 149 LYS A N 1
ATOM 1166 C CA . LYS A 1 149 ? -16.957 6.901 19.992 1.00 90.12 149 LYS A CA 1
ATOM 1167 C C . LYS A 1 149 ? -15.803 6.475 19.096 1.00 90.12 149 LYS A C 1
ATOM 1169 O O . LYS A 1 149 ? -15.149 7.389 18.540 1.00 90.12 149 LYS A O 1
#